Protein AF-S4MCI7-F1 (afdb_monomer_lite)

Organism: NCBI:txid1283301

pLDDT: mean 94.71, std 3.83, range [71.88, 98.25]

Secondary structure (DSSP, 8-state):
-EEE--SSS--EEE------PPPHHHHHH----TTT--------GGGHHHHS-HHHHHHHHHHHHHHHHT--PPPEETTEE--

Foldseek 3Di:
DEWEDDDPDHTDDDDDDDPDDDDPVRVVVDDDPCVVDPDDDDDDLVCLPVVDPDLRNLLVNVVVVCVVVVVPDFYYYSSHGDD

Sequence (83 aa):
MDWVPGTGRPPLVAYLYDGGVLSEDELKAIRLQEEELLSWRLVPREELADYLPGAHSRRVLAALDVLANGSGTAELENGHRVS

Radius of gyration: 14.78 Å; chains: 1; bounding box: 33×28×39 Å

Structure (mmCIF, N/CA/C/O backbone):
data_AF-S4MCI7-F1
#
_entry.id   AF-S4MCI7-F1
#
loop_
_atom_site.group_PDB
_atom_site.id
_atom_site.type_symbol
_atom_site.label_atom_id
_atom_site.label_alt_id
_atom_site.label_comp_id
_atom_site.label_asym_id
_atom_site.label_entity_id
_atom_site.label_seq_id
_atom_site.pdbx_PDB_ins_code
_atom_site.Cartn_x
_atom_site.Cartn_y
_atom_site.Cartn_z
_atom_site.occupancy
_atom_site.B_iso_or_equiv
_atom_site.auth_seq_id
_atom_site.auth_comp_id
_atom_site.auth_asym_id
_atom_site.auth_atom_id
_atom_site.pdbx_PDB_model_num
ATOM 1 N N . MET A 1 1 ? 11.657 -0.549 -1.999 1.00 93.62 1 MET A N 1
ATOM 2 C CA . MET A 1 1 ? 11.775 0.570 -2.956 1.00 93.62 1 MET A CA 1
ATOM 3 C C . MET A 1 1 ? 11.465 0.017 -4.334 1.00 93.62 1 MET A C 1
ATOM 5 O O . MET A 1 1 ? 11.988 -1.039 -4.653 1.00 93.62 1 MET A O 1
ATOM 9 N N . ASP A 1 2 ? 10.568 0.647 -5.089 1.00 96.38 2 ASP A N 1
ATOM 10 C CA . ASP A 1 2 ? 10.166 0.196 -6.428 1.00 96.38 2 ASP A CA 1
ATOM 11 C C . ASP A 1 2 ? 10.450 1.279 -7.467 1.00 96.38 2 ASP A C 1
ATOM 13 O O . ASP A 1 2 ? 9.884 2.373 -7.392 1.00 96.38 2 ASP A O 1
ATOM 17 N N . TRP A 1 3 ? 11.321 0.970 -8.424 1.00 95.69 3 TRP A N 1
ATOM 18 C CA . TRP A 1 3 ? 11.596 1.818 -9.576 1.00 95.69 3 TRP A CA 1
ATOM 19 C C . TRP A 1 3 ? 10.541 1.597 -10.660 1.00 95.69 3 TRP A C 1
ATOM 21 O O . TRP A 1 3 ? 10.328 0.483 -11.135 1.00 95.69 3 TRP A O 1
ATOM 31 N N . VAL A 1 4 ? 9.869 2.672 -11.067 1.00 92.44 4 VAL A N 1
ATOM 32 C CA . VAL A 1 4 ? 8.781 2.632 -12.047 1.00 92.44 4 VAL A CA 1
ATOM 33 C C . VAL A 1 4 ? 9.123 3.564 -13.209 1.00 92.44 4 VAL A C 1
ATOM 35 O O . VAL A 1 4 ? 8.816 4.763 -13.150 1.00 92.44 4 VAL A O 1
ATOM 38 N N . PRO A 1 5 ? 9.751 3.052 -14.283 1.00 88.38 5 PRO A N 1
ATOM 39 C CA . PRO A 1 5 ? 9.911 3.816 -15.509 1.00 88.38 5 PRO A CA 1
ATOM 40 C C . PRO A 1 5 ? 8.541 4.199 -16.087 1.00 88.38 5 PRO A C 1
ATOM 42 O O . PRO A 1 5 ? 7.558 3.461 -15.995 1.00 88.38 5 PRO A O 1
ATOM 45 N N . GLY A 1 6 ? 8.458 5.388 -16.677 1.00 84.19 6 GLY A N 1
ATOM 46 C CA . GLY A 1 6 ? 7.248 5.893 -17.314 1.00 84.19 6 GLY A CA 1
ATOM 47 C C . GLY A 1 6 ? 7.493 6.228 -18.778 1.00 84.19 6 GLY A C 1
ATOM 48 O O . GLY A 1 6 ? 8.484 6.866 -19.116 1.00 84.19 6 GLY A O 1
ATOM 49 N N . THR A 1 7 ? 6.567 5.848 -19.656 1.00 84.12 7 THR A N 1
ATOM 50 C CA . THR A 1 7 ? 6.496 6.385 -21.021 1.00 84.12 7 THR A CA 1
ATOM 51 C C . THR A 1 7 ? 5.653 7.658 -21.000 1.00 84.12 7 THR A C 1
ATOM 53 O O . THR A 1 7 ? 4.507 7.618 -20.558 1.00 84.12 7 THR A O 1
ATOM 56 N N . GLY A 1 8 ? 6.198 8.789 -21.453 1.00 86.81 8 GLY A N 1
ATOM 57 C CA . GLY A 1 8 ? 5.457 10.061 -21.495 1.00 86.81 8 GLY A CA 1
ATOM 58 C C . GLY A 1 8 ? 5.258 10.743 -20.134 1.00 86.81 8 GLY A C 1
ATOM 59 O O . GLY A 1 8 ? 4.484 11.689 -20.031 1.00 86.81 8 GLY A O 1
ATOM 60 N N . ARG A 1 9 ? 5.961 10.286 -19.093 1.00 86.62 9 ARG A N 1
ATOM 61 C CA . ARG A 1 9 ? 6.057 10.940 -17.781 1.00 86.62 9 ARG A CA 1
ATOM 62 C C . ARG A 1 9 ? 7.440 10.682 -17.172 1.00 86.62 9 ARG A C 1
ATOM 64 O O . ARG A 1 9 ? 8.047 9.669 -17.524 1.00 86.62 9 ARG A O 1
ATOM 71 N N . PRO A 1 10 ? 7.932 11.537 -16.259 1.00 92.00 10 PRO A N 1
ATOM 72 C CA . PRO A 1 10 ? 9.149 11.251 -15.511 1.00 92.00 10 PRO A CA 1
ATOM 73 C C . PRO A 1 10 ? 9.056 9.904 -14.778 1.00 92.00 10 PRO A C 1
ATOM 75 O O . PRO A 1 10 ? 7.960 9.509 -14.361 1.00 92.00 10 PRO A O 1
ATOM 78 N N . PRO A 1 11 ? 10.180 9.190 -14.620 1.00 92.31 11 PRO A N 1
ATOM 79 C CA . PRO A 1 11 ? 10.197 7.966 -13.841 1.00 92.31 11 PRO A CA 1
ATOM 80 C C . PRO A 1 11 ? 9.940 8.262 -12.359 1.00 92.31 11 PRO A C 1
ATOM 82 O O . PRO A 1 11 ? 10.160 9.377 -11.881 1.00 92.31 11 PRO A O 1
ATOM 85 N N .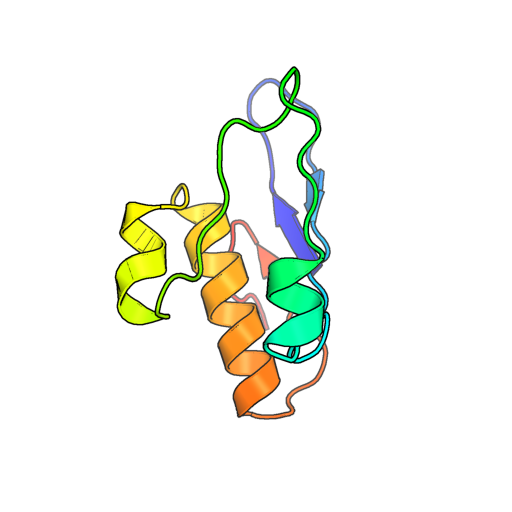 LEU A 1 12 ? 9.466 7.253 -11.634 1.00 93.31 12 LEU A N 1
ATOM 86 C CA . LEU A 1 12 ? 9.070 7.377 -10.235 1.00 93.31 12 LEU A CA 1
ATOM 87 C C . LEU A 1 12 ? 9.778 6.329 -9.385 1.00 93.31 12 LEU A C 1
ATOM 89 O O . LEU A 1 12 ? 10.022 5.210 -9.832 1.00 93.31 12 LEU A O 1
ATOM 93 N N . VAL A 1 13 ? 10.031 6.682 -8.129 1.00 94.88 13 VAL A N 1
ATOM 94 C CA . VAL A 1 13 ? 10.395 5.725 -7.085 1.00 94.88 13 VAL A CA 1
ATOM 95 C C . VAL A 1 13 ? 9.246 5.670 -6.089 1.00 94.88 13 VAL A C 1
ATOM 97 O O . VAL A 1 13 ? 8.854 6.701 -5.544 1.00 94.88 13 VAL A O 1
ATOM 100 N N . ALA A 1 14 ? 8.714 4.477 -5.842 1.00 94.88 14 ALA A N 1
ATOM 101 C CA . ALA A 1 14 ? 7.711 4.248 -4.814 1.00 94.88 14 ALA A CA 1
ATOM 102 C C . ALA A 1 14 ? 8.338 3.582 -3.581 1.00 94.88 14 ALA A C 1
ATOM 104 O O . ALA A 1 14 ? 9.062 2.586 -3.679 1.00 94.88 14 ALA A O 1
ATOM 105 N N . TYR A 1 15 ? 8.012 4.108 -2.405 1.00 95.75 15 TYR A N 1
ATOM 106 C CA . TYR A 1 15 ? 8.332 3.499 -1.119 1.00 95.75 15 TYR A CA 1
ATOM 107 C C . TYR A 1 15 ? 7.033 3.029 -0.476 1.00 95.75 15 TYR A C 1
ATOM 109 O O . TYR A 1 15 ? 6.050 3.767 -0.451 1.00 95.75 15 TYR A O 1
ATOM 117 N N . LEU A 1 16 ? 7.026 1.789 0.002 1.00 96.19 16 LEU A N 1
ATOM 118 C CA . LEU A 1 16 ? 5.913 1.206 0.737 1.00 96.19 16 LEU A CA 1
ATOM 119 C C . LEU A 1 16 ? 6.447 0.764 2.094 1.00 96.19 16 LEU A C 1
ATOM 121 O O . LEU A 1 16 ? 7.492 0.114 2.160 1.00 96.19 16 LEU A O 1
ATOM 125 N N . TYR A 1 17 ? 5.735 1.148 3.143 1.00 95.38 17 TYR A N 1
ATOM 126 C CA . TYR A 1 17 ? 6.079 0.873 4.529 1.00 95.38 17 TYR A CA 1
ATOM 127 C C . TYR A 1 17 ? 4.949 0.075 5.168 1.00 95.38 17 TYR A C 1
ATOM 129 O O . TYR A 1 17 ? 3.783 0.271 4.821 1.00 95.38 17 TYR A O 1
ATOM 137 N N . ASP A 1 18 ? 5.302 -0.806 6.099 1.00 95.44 18 ASP A N 1
ATOM 138 C CA . ASP A 1 18 ? 4.320 -1.413 6.987 1.00 95.44 18 ASP A CA 1
ATOM 139 C C . ASP A 1 18 ? 3.850 -0.361 8.001 1.00 95.44 18 ASP A C 1
ATOM 141 O O . ASP A 1 18 ? 4.656 0.194 8.750 1.00 95.44 18 ASP A O 1
ATOM 145 N N . GLY A 1 19 ? 2.553 -0.054 7.974 1.00 94.50 19 GLY A N 1
ATOM 146 C CA . GLY A 1 19 ? 1.912 0.881 8.899 1.00 94.50 19 GLY A CA 1
ATOM 147 C C . GLY A 1 19 ? 1.502 0.245 10.228 1.00 94.50 19 GLY A C 1
ATOM 148 O O . GLY A 1 19 ? 0.954 0.940 11.080 1.00 94.50 19 GLY A O 1
ATOM 149 N N . GLY A 1 20 ? 1.748 -1.056 10.405 1.00 94.81 20 GLY A N 1
ATOM 150 C CA . GLY A 1 20 ? 1.259 -1.835 11.532 1.00 94.81 20 GLY A CA 1
ATOM 151 C C . GLY A 1 20 ? -0.190 -2.291 11.351 1.00 94.81 20 GLY A C 1
ATOM 152 O O . GLY A 1 20 ? -0.823 -2.091 10.312 1.00 94.81 20 GLY A O 1
ATOM 153 N N . VAL A 1 21 ? -0.722 -2.935 12.391 1.00 95.88 21 VAL A N 1
ATOM 154 C CA . VAL A 1 21 ? -2.098 -3.443 12.415 1.00 95.88 21 VAL A CA 1
ATOM 155 C C . VAL A 1 21 ? -2.961 -2.509 13.250 1.00 95.88 21 VAL A C 1
ATOM 157 O O . VAL A 1 21 ? -2.694 -2.318 14.433 1.00 95.88 21 VAL A O 1
ATOM 160 N N . LEU A 1 22 ? -4.007 -1.961 12.631 1.00 96.69 22 LEU A N 1
ATOM 161 C CA . LEU A 1 22 ? -4.997 -1.137 13.317 1.00 96.69 22 LEU A CA 1
ATOM 162 C C . LEU A 1 22 ? -5.971 -2.008 14.115 1.00 96.69 22 LEU A C 1
ATOM 164 O O . LEU A 1 22 ? -6.459 -3.033 13.633 1.00 96.69 22 LEU A O 1
ATOM 168 N N . SER A 1 23 ? -6.286 -1.563 15.324 1.00 97.69 23 SER A N 1
ATOM 169 C CA . SER A 1 23 ? -7.382 -2.075 16.139 1.00 97.69 23 SER A CA 1
ATOM 170 C C . SER A 1 23 ? -8.747 -1.713 15.549 1.00 97.69 23 SER A C 1
ATOM 172 O O . SER A 1 23 ? -8.883 -0.840 14.690 1.00 97.69 23 SER A O 1
ATOM 174 N N . GLU A 1 24 ? -9.798 -2.363 16.043 1.00 97.69 24 GLU A N 1
ATOM 175 C CA . GLU A 1 24 ? -11.167 -2.076 15.614 1.00 97.69 24 GLU A CA 1
ATOM 176 C C . GLU A 1 24 ? -11.576 -0.615 15.881 1.00 97.69 24 GLU A C 1
ATOM 178 O O . GLU A 1 24 ? -12.246 0.005 15.054 1.00 97.69 24 GLU A O 1
ATOM 183 N N . ASP A 1 25 ? -11.147 -0.044 17.008 1.00 98.25 25 ASP A N 1
ATOM 184 C CA . ASP A 1 25 ? -11.456 1.343 17.361 1.00 98.25 25 ASP A CA 1
ATOM 185 C C . ASP A 1 25 ? -10.719 2.341 16.456 1.00 98.25 25 ASP A C 1
ATOM 187 O O . ASP A 1 25 ? -11.307 3.337 16.031 1.00 98.25 25 ASP A O 1
ATOM 191 N N . GLU A 1 26 ? -9.474 2.046 16.075 1.00 98.06 26 GLU A N 1
ATOM 192 C CA . GLU A 1 26 ? -8.723 2.848 15.100 1.00 98.06 26 GLU A CA 1
ATOM 193 C C . GLU A 1 26 ? -9.356 2.782 13.706 1.00 98.06 26 GLU A C 1
ATOM 195 O O . GLU A 1 26 ? -9.500 3.809 13.043 1.00 98.06 26 GLU A O 1
ATOM 200 N N . LEU A 1 27 ? -9.821 1.604 13.279 1.00 97.56 27 LEU A N 1
ATOM 201 C CA . LEU A 1 27 ? -10.557 1.449 12.021 1.00 97.56 27 LEU A CA 1
ATOM 202 C C . LEU A 1 27 ? -11.853 2.278 12.018 1.00 97.56 27 LEU A C 1
ATOM 204 O O . LEU A 1 27 ? -12.152 2.963 11.039 1.00 97.56 27 LEU A O 1
ATOM 208 N N . LYS A 1 28 ? -12.608 2.283 13.125 1.00 97.19 28 LYS A N 1
ATOM 209 C CA . LYS A 1 28 ? -13.818 3.117 13.290 1.00 97.19 28 LYS A CA 1
ATOM 210 C C . LYS A 1 28 ? -13.513 4.615 13.319 1.00 97.19 28 LYS A C 1
ATOM 212 O O . LYS A 1 28 ? -14.399 5.430 13.030 1.00 97.19 28 LYS A O 1
ATOM 217 N N . ALA A 1 29 ? -12.288 4.990 13.675 1.00 97.56 29 ALA A N 1
ATOM 218 C CA . ALA A 1 29 ? -11.838 6.373 13.704 1.00 97.56 29 ALA A CA 1
ATOM 219 C C . ALA A 1 29 ? -11.440 6.914 12.320 1.00 97.56 29 ALA A C 1
ATOM 221 O O . ALA A 1 29 ? -11.285 8.127 12.189 1.00 97.56 29 ALA A O 1
ATOM 222 N N . ILE A 1 30 ? -11.336 6.072 11.280 1.00 96.69 30 ILE A N 1
ATOM 223 C CA . ILE A 1 30 ? -11.038 6.528 9.915 1.00 96.69 30 ILE A CA 1
ATOM 224 C C . ILE A 1 30 ? -12.103 7.537 9.459 1.00 96.69 30 ILE A C 1
ATOM 226 O O . ILE A 1 30 ? -13.313 7.287 9.516 1.00 96.69 30 ILE A O 1
ATOM 230 N N . ARG A 1 31 ? -11.645 8.707 9.008 1.00 96.44 31 ARG A N 1
ATOM 231 C CA . ARG A 1 31 ? -12.463 9.763 8.403 1.00 96.44 31 ARG A CA 1
ATOM 232 C C . ARG A 1 31 ? -11.891 10.068 7.029 1.00 96.44 31 ARG A C 1
ATOM 234 O O . ARG A 1 31 ? -10.713 10.391 6.918 1.00 96.44 31 ARG A O 1
ATOM 241 N N . LEU A 1 32 ? -12.715 9.912 5.998 1.00 97.25 32 LEU A N 1
ATOM 242 C CA . LEU A 1 32 ? -12.326 10.214 4.626 1.00 97.25 32 LEU A CA 1
ATOM 243 C C . LEU A 1 32 ? -12.661 11.667 4.307 1.00 97.25 32 LEU A C 1
ATOM 245 O O . LEU A 1 32 ? -13.695 12.171 4.742 1.00 97.25 32 LEU A O 1
ATOM 249 N N . GLN A 1 33 ? -11.797 12.317 3.532 1.00 96.88 33 GLN A N 1
ATOM 250 C CA . GLN A 1 33 ? -12.160 13.552 2.854 1.00 96.88 33 GLN A CA 1
ATOM 251 C C . GLN A 1 33 ? -12.953 13.179 1.595 1.00 96.88 33 GLN A C 1
ATOM 253 O O . GLN A 1 33 ? -12.386 12.637 0.646 1.00 96.88 33 GLN A O 1
ATOM 258 N N . GLU A 1 34 ? -14.259 13.441 1.599 1.00 92.38 34 GLU A N 1
ATOM 259 C CA . GLU A 1 34 ? -15.189 12.939 0.576 1.00 92.38 34 GLU A CA 1
ATOM 260 C C . GLU A 1 34 ? -14.929 13.515 -0.826 1.00 92.38 34 GLU A C 1
ATOM 262 O O . GLU A 1 34 ? -15.269 12.876 -1.822 1.00 92.38 34 GLU A O 1
ATOM 267 N N . GLU A 1 35 ? -14.274 14.675 -0.936 1.00 96.44 35 GLU A N 1
ATOM 268 C CA . GLU A 1 35 ? -13.875 15.246 -2.228 1.00 96.44 35 GLU A CA 1
ATOM 269 C C . GLU A 1 35 ? -12.694 14.510 -2.885 1.00 96.44 35 GLU A C 1
ATOM 271 O O . GLU A 1 35 ? -12.491 14.642 -4.092 1.00 96.44 35 GLU A O 1
ATOM 276 N N . GLU A 1 36 ? -11.920 13.736 -2.119 1.00 95.94 36 GLU A N 1
ATOM 277 C CA . GLU A 1 36 ? -10.754 12.993 -2.616 1.00 95.94 36 GLU A CA 1
ATOM 278 C C . GLU A 1 36 ? -10.970 11.476 -2.608 1.00 95.94 36 GLU A C 1
ATOM 280 O O . GLU A 1 36 ? -10.519 10.777 -3.518 1.00 95.94 36 GLU A O 1
ATOM 285 N N . LEU A 1 37 ? -11.657 10.950 -1.587 1.00 96.56 37 LEU A N 1
ATOM 286 C CA . LEU A 1 37 ? -11.809 9.518 -1.339 1.00 96.56 37 LEU A CA 1
ATOM 287 C C . LEU A 1 37 ? -13.268 9.157 -1.058 1.00 96.56 37 LEU A C 1
ATOM 289 O O . LEU A 1 37 ? -13.868 9.611 -0.089 1.00 96.56 37 LEU A O 1
ATOM 293 N N . LEU A 1 38 ? -13.813 8.257 -1.877 1.00 94.56 38 LEU A N 1
ATOM 294 C CA . LEU A 1 38 ? -15.221 7.854 -1.799 1.00 94.56 38 LEU A CA 1
ATOM 295 C C . LEU A 1 38 ? -15.491 6.749 -0.771 1.00 94.56 38 LEU A C 1
ATOM 297 O O . LEU A 1 38 ? -16.593 6.640 -0.244 1.00 94.56 38 LEU A O 1
ATOM 301 N N . SER A 1 39 ? -14.524 5.860 -0.541 1.00 94.50 39 SER A N 1
ATOM 302 C CA . SER A 1 39 ? -14.680 4.732 0.380 1.00 94.50 39 SER A CA 1
ATOM 303 C C . SER A 1 39 ? -13.330 4.116 0.733 1.00 94.50 39 SER A C 1
ATOM 305 O O . SER A 1 39 ? -12.330 4.338 0.050 1.00 94.50 39 SER A O 1
ATOM 307 N N . TRP A 1 40 ? -13.318 3.315 1.796 1.00 96.12 40 TRP A N 1
ATOM 308 C CA . TRP A 1 40 ? -12.193 2.466 2.161 1.00 96.12 40 TRP A CA 1
ATOM 309 C C . TRP A 1 40 ? -12.709 1.082 2.550 1.00 96.12 40 TRP A C 1
ATOM 311 O O . TRP A 1 40 ? -13.871 0.919 2.932 1.00 96.12 40 TRP A O 1
ATOM 321 N N . ARG A 1 41 ? -11.841 0.077 2.441 1.00 95.88 41 ARG A N 1
ATOM 322 C CA . ARG A 1 41 ? -12.135 -1.284 2.888 1.00 95.88 41 ARG A CA 1
ATOM 323 C C . ARG A 1 41 ? -10.860 -2.042 3.227 1.00 95.88 41 ARG A C 1
ATOM 325 O O . ARG A 1 41 ? -9.794 -1.725 2.706 1.00 95.88 41 ARG A O 1
ATOM 332 N N . LEU A 1 42 ? -11.003 -3.085 4.039 1.00 96.94 42 LEU A N 1
ATOM 333 C CA . LEU A 1 42 ? -9.987 -4.125 4.178 1.00 96.94 42 LEU A CA 1
ATOM 334 C C . LEU A 1 42 ? -10.133 -5.115 3.017 1.00 96.94 42 LEU A C 1
ATOM 336 O O . LEU A 1 42 ? -11.253 -5.482 2.654 1.00 96.94 42 LEU A O 1
ATOM 340 N N . VAL A 1 43 ? -9.007 -5.514 2.429 1.00 97.06 43 VAL A N 1
ATOM 341 C CA . VAL A 1 43 ? -8.944 -6.435 1.287 1.00 97.06 43 VAL A CA 1
ATOM 342 C C . VAL A 1 43 ? -8.038 -7.603 1.672 1.00 97.06 43 VAL A C 1
ATOM 344 O O . VAL A 1 43 ? -6.907 -7.351 2.102 1.00 97.06 43 VAL A O 1
ATOM 347 N N . PRO A 1 44 ? -8.500 -8.861 1.555 1.00 96.38 44 PRO A N 1
ATOM 348 C CA . PRO A 1 44 ? -7.648 -10.010 1.812 1.00 96.38 44 PRO A CA 1
ATOM 349 C C . PRO A 1 44 ? -6.572 -10.126 0.725 1.00 96.38 44 PRO A C 1
ATOM 351 O O . PRO A 1 44 ? -6.729 -9.647 -0.400 1.00 96.38 44 PRO A O 1
ATOM 354 N N . ARG A 1 45 ? -5.442 -10.746 1.069 1.00 95.94 45 ARG A N 1
ATOM 355 C CA . ARG A 1 45 ? -4.236 -10.761 0.228 1.00 95.94 45 ARG A CA 1
ATOM 356 C C . ARG A 1 45 ? -4.512 -11.299 -1.181 1.00 95.94 45 ARG A C 1
ATOM 358 O O . ARG A 1 45 ? -3.987 -10.767 -2.156 1.00 95.94 45 ARG A O 1
ATOM 365 N N . GLU A 1 46 ? -5.308 -12.351 -1.273 1.00 96.44 46 GLU A N 1
ATOM 366 C CA . GLU A 1 46 ? -5.668 -13.059 -2.498 1.00 96.44 46 GLU A CA 1
ATOM 367 C C . GLU A 1 46 ? -6.511 -12.222 -3.471 1.00 96.44 46 GLU A C 1
ATOM 369 O O . GLU A 1 46 ? -6.449 -12.460 -4.673 1.00 96.44 46 GLU A O 1
ATOM 374 N N . GLU A 1 47 ? -7.223 -11.203 -2.983 1.00 97.31 47 GLU A N 1
ATOM 375 C CA . GLU A 1 47 ? -8.086 -10.339 -3.798 1.00 97.31 47 GLU A CA 1
ATOM 376 C C . GLU A 1 47 ? -7.382 -9.052 -4.260 1.00 97.31 47 GLU A C 1
ATOM 378 O O . GLU A 1 47 ? -7.935 -8.273 -5.032 1.00 97.31 47 GLU A O 1
ATOM 383 N N . LEU A 1 48 ? -6.146 -8.783 -3.821 1.00 96.19 48 LEU A N 1
ATOM 384 C CA . LEU A 1 48 ? -5.465 -7.509 -4.104 1.00 96.19 48 LEU A CA 1
ATOM 385 C C . LEU A 1 48 ? -5.341 -7.186 -5.600 1.00 96.19 48 LEU A C 1
ATOM 387 O O . LEU A 1 48 ? -5.307 -6.013 -5.975 1.00 96.19 48 LEU A O 1
ATOM 391 N N . ALA A 1 49 ? -5.242 -8.198 -6.462 1.00 95.56 49 ALA A N 1
ATOM 392 C CA . ALA A 1 49 ? -5.169 -8.014 -7.912 1.00 95.56 49 ALA A CA 1
ATOM 393 C C . ALA A 1 49 ? -6.474 -7.483 -8.530 1.00 95.56 49 ALA A C 1
ATOM 395 O O . ALA A 1 49 ? -6.417 -6.853 -9.584 1.00 95.56 49 ALA A O 1
ATOM 396 N N . ASP A 1 50 ? -7.611 -7.664 -7.857 1.00 97.06 50 ASP A N 1
ATOM 397 C CA . ASP A 1 50 ? -8.914 -7.187 -8.327 1.00 97.06 50 ASP A CA 1
ATOM 398 C C . ASP A 1 50 ? -9.131 -5.700 -8.006 1.00 97.06 50 ASP A C 1
ATOM 400 O O . ASP A 1 50 ? -9.901 -5.018 -8.682 1.00 97.06 50 ASP A O 1
ATOM 404 N N . TYR A 1 51 ? -8.421 -5.172 -7.001 1.00 96.12 51 TYR A N 1
ATOM 405 C CA . TYR A 1 51 ? -8.561 -3.785 -6.538 1.00 96.12 51 TYR A CA 1
ATOM 406 C C . TYR A 1 51 ? -7.393 -2.872 -6.931 1.00 96.12 51 TYR A C 1
ATOM 408 O O . TYR A 1 51 ? -7.549 -1.650 -6.928 1.00 96.12 51 TYR A O 1
ATOM 416 N N . LEU A 1 52 ? -6.218 -3.425 -7.258 1.00 95.25 52 LEU A N 1
ATOM 417 C CA . LEU A 1 52 ? -5.018 -2.646 -7.573 1.00 95.25 52 LEU A CA 1
ATOM 418 C C . LEU A 1 52 ? -4.504 -2.916 -8.995 1.00 95.25 52 LEU A C 1
ATOM 420 O O . LEU A 1 52 ? -4.321 -4.072 -9.377 1.00 95.25 52 LEU A O 1
ATOM 424 N N . PRO A 1 53 ? -4.134 -1.870 -9.764 1.00 91.56 53 PRO A N 1
ATOM 425 C CA . PRO A 1 53 ? -3.500 -2.046 -11.069 1.00 91.56 53 PRO A CA 1
ATOM 426 C C . PRO A 1 53 ? -2.195 -2.848 -10.963 1.00 91.56 53 PRO A C 1
ATOM 428 O O . PRO A 1 53 ? -1.424 -2.653 -10.025 1.00 91.56 53 PRO A O 1
ATOM 431 N N . GLY A 1 54 ? -1.895 -3.685 -11.961 1.00 91.81 54 GLY A N 1
ATOM 432 C CA . GLY A 1 54 ? -0.883 -4.754 -11.892 1.00 91.81 54 GLY A CA 1
ATOM 433 C C . GLY A 1 54 ? 0.416 -4.453 -11.126 1.00 91.81 54 GLY A C 1
ATOM 434 O O . GLY A 1 54 ? 0.751 -5.184 -10.198 1.00 91.81 54 GLY A O 1
ATOM 435 N N . ALA A 1 55 ? 1.146 -3.383 -11.465 1.00 91.88 55 ALA A N 1
ATOM 436 C CA . ALA A 1 55 ? 2.401 -3.048 -10.774 1.00 91.88 55 ALA A CA 1
ATOM 437 C C . ALA A 1 55 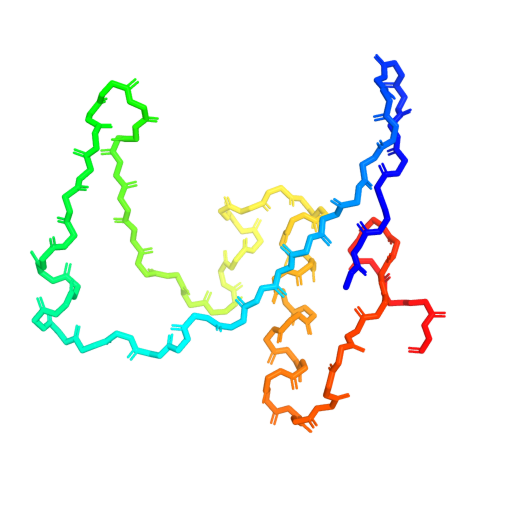? 2.201 -2.676 -9.290 1.00 91.88 55 ALA A C 1
ATOM 439 O O . ALA A 1 55 ? 3.034 -3.015 -8.454 1.00 91.88 55 ALA A O 1
ATOM 440 N N . HIS A 1 56 ? 1.082 -2.028 -8.948 1.00 93.75 56 HIS A N 1
ATOM 441 C CA . HIS A 1 56 ? 0.731 -1.696 -7.565 1.00 93.75 56 HIS A CA 1
ATOM 442 C C . HIS A 1 56 ? 0.400 -2.956 -6.769 1.00 93.75 56 HIS A C 1
ATOM 444 O O . HIS A 1 56 ? 0.925 -3.125 -5.673 1.00 93.75 56 HIS A O 1
ATOM 450 N N . SER A 1 57 ? -0.402 -3.860 -7.343 1.00 96.94 57 SER A N 1
ATOM 451 C CA . SER A 1 57 ? -0.739 -5.136 -6.701 1.00 96.94 57 SER A CA 1
ATOM 452 C C . SER A 1 57 ? 0.521 -5.954 -6.399 1.00 96.94 57 SER A C 1
ATOM 454 O O . SER A 1 57 ? 0.752 -6.337 -5.253 1.00 96.94 57 SER A O 1
ATOM 456 N N . ARG A 1 58 ? 1.416 -6.118 -7.386 1.00 96.88 58 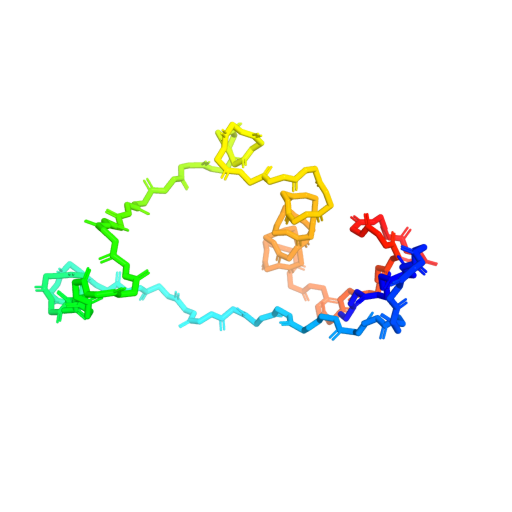ARG A N 1
ATOM 457 C CA . ARG A 1 58 ? 2.689 -6.830 -7.188 1.00 96.88 58 ARG A CA 1
ATOM 458 C C . ARG A 1 58 ? 3.571 -6.193 -6.114 1.00 96.88 58 ARG A C 1
ATOM 460 O O . ARG A 1 58 ? 4.129 -6.911 -5.290 1.00 96.88 58 ARG A O 1
ATOM 467 N N . ARG A 1 59 ? 3.660 -4.858 -6.081 1.00 97.12 59 ARG A N 1
ATOM 468 C CA . ARG A 1 59 ? 4.408 -4.131 -5.043 1.00 97.12 59 ARG A CA 1
ATOM 469 C C . ARG A 1 59 ? 3.863 -4.418 -3.645 1.00 97.12 59 ARG A C 1
ATOM 471 O O . ARG A 1 59 ? 4.650 -4.670 -2.737 1.00 97.12 59 ARG A O 1
ATOM 478 N N . VAL A 1 60 ? 2.541 -4.386 -3.471 1.00 97.25 60 VAL A N 1
ATOM 479 C CA . VAL A 1 60 ? 1.902 -4.677 -2.177 1.00 97.25 60 VAL A CA 1
ATOM 480 C C . VAL A 1 60 ? 2.124 -6.137 -1.782 1.00 97.25 60 VAL A C 1
ATOM 482 O O . VAL A 1 60 ? 2.512 -6.401 -0.648 1.00 97.25 60 VAL A O 1
ATOM 485 N N . LEU A 1 61 ? 1.972 -7.082 -2.714 1.00 97.19 61 LEU A N 1
ATOM 486 C CA . LEU A 1 61 ? 2.226 -8.504 -2.455 1.00 97.19 61 LEU A CA 1
ATOM 487 C C . LEU A 1 61 ? 3.674 -8.765 -2.019 1.00 97.19 61 LEU A C 1
ATOM 489 O O . LEU A 1 61 ? 3.886 -9.465 -1.029 1.00 97.19 61 LEU A O 1
ATOM 493 N N . ALA A 1 62 ? 4.648 -8.143 -2.689 1.00 97.06 62 ALA A N 1
ATOM 494 C CA . ALA A 1 62 ? 6.057 -8.243 -2.325 1.00 97.06 62 ALA A CA 1
ATOM 495 C C . ALA A 1 62 ? 6.352 -7.633 -0.943 1.00 97.06 62 ALA A C 1
ATOM 497 O O . ALA A 1 62 ? 7.131 -8.195 -0.178 1.00 97.06 62 ALA A O 1
ATOM 498 N N . ALA A 1 63 ? 5.721 -6.508 -0.590 1.00 96.50 63 ALA A N 1
ATOM 499 C CA . ALA A 1 63 ? 5.867 -5.914 0.741 1.00 96.50 63 ALA A CA 1
ATOM 500 C C . ALA A 1 63 ? 5.265 -6.799 1.843 1.00 96.50 63 ALA A C 1
ATOM 502 O O . ALA A 1 63 ? 5.857 -6.947 2.909 1.00 96.50 63 ALA A O 1
ATOM 503 N N . LEU A 1 64 ? 4.130 -7.442 1.572 1.00 96.62 64 LEU A N 1
ATOM 504 C CA . LEU A 1 64 ? 3.549 -8.425 2.481 1.00 96.62 64 LEU A CA 1
ATOM 505 C C . LEU A 1 64 ? 4.437 -9.677 2.618 1.00 96.62 64 LEU A C 1
ATOM 507 O O 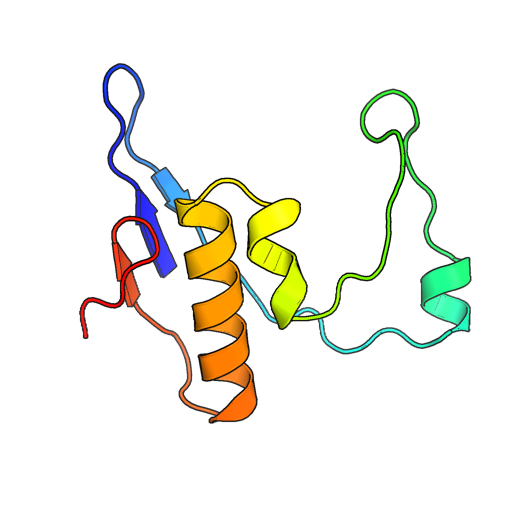. LEU A 1 64 ? 4.544 -10.217 3.714 1.00 96.62 64 LEU A O 1
ATOM 511 N N . ASP A 1 65 ? 5.114 -10.116 1.549 1.00 96.69 65 ASP A N 1
ATOM 512 C CA . ASP A 1 65 ? 6.098 -11.210 1.630 1.00 96.69 65 ASP A CA 1
ATOM 513 C C . ASP A 1 65 ? 7.311 -10.814 2.476 1.00 96.69 65 ASP A C 1
ATOM 515 O O . ASP A 1 65 ? 7.797 -11.602 3.285 1.00 96.69 65 ASP A O 1
ATOM 519 N N . VAL A 1 66 ? 7.799 -9.583 2.316 1.00 96.19 66 VAL A N 1
ATOM 520 C CA . VAL A 1 66 ? 8.856 -9.010 3.159 1.00 96.19 66 VAL A CA 1
ATOM 521 C C . VAL A 1 66 ? 8.448 -9.013 4.629 1.00 96.19 66 VAL A C 1
ATOM 523 O O . VAL A 1 66 ? 9.244 -9.435 5.469 1.00 96.19 66 VAL A O 1
ATOM 526 N N . LEU A 1 67 ? 7.225 -8.565 4.926 1.00 95.88 67 LEU A N 1
ATOM 527 C CA . LEU A 1 67 ? 6.694 -8.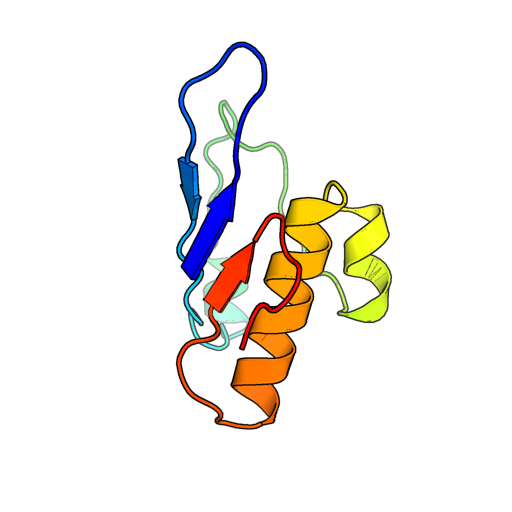497 6.283 1.00 95.88 67 LEU A CA 1
ATOM 528 C C . LEU A 1 67 ? 6.578 -9.894 6.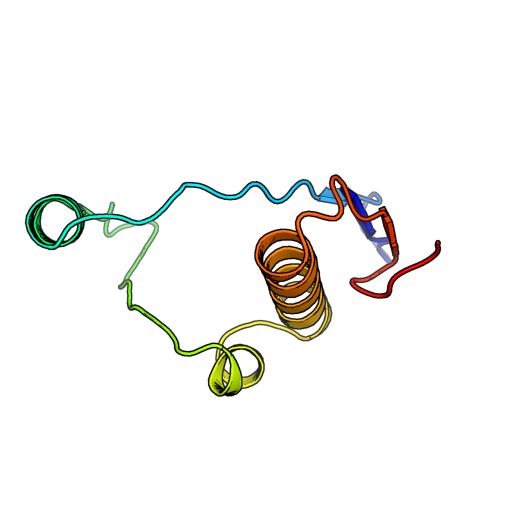902 1.00 95.88 67 LEU A C 1
ATOM 530 O O . LEU A 1 67 ? 7.062 -10.115 8.008 1.00 95.88 67 LEU A O 1
ATOM 534 N N . ALA A 1 68 ? 6.010 -10.852 6.165 1.00 96.12 68 ALA A N 1
ATOM 535 C CA . ALA A 1 68 ? 5.853 -12.231 6.626 1.00 96.12 68 ALA A CA 1
ATOM 536 C C . ALA A 1 68 ? 7.199 -12.926 6.894 1.00 96.12 68 ALA A C 1
ATOM 538 O O . ALA A 1 68 ? 7.318 -13.702 7.839 1.00 96.12 68 ALA A O 1
ATOM 539 N N . ASN A 1 69 ? 8.216 -12.634 6.081 1.00 95.31 69 ASN A N 1
ATOM 540 C CA . ASN A 1 69 ? 9.527 -13.278 6.165 1.00 95.31 69 ASN A CA 1
ATOM 541 C C . ASN A 1 69 ? 10.559 -12.486 6.987 1.00 95.31 69 ASN A C 1
ATOM 543 O O . ASN A 1 69 ? 11.703 -12.926 7.103 1.00 95.31 69 ASN A O 1
ATOM 547 N N . GLY A 1 70 ? 10.219 -11.295 7.492 1.00 93.75 70 GLY A N 1
ATOM 548 C CA . GLY A 1 70 ? 11.153 -10.421 8.213 1.00 93.75 70 GLY A CA 1
ATOM 549 C C . GLY A 1 70 ? 12.399 -10.034 7.403 1.00 93.75 70 GLY A C 1
ATOM 550 O O . GLY A 1 70 ? 13.468 -9.825 7.971 1.00 93.75 70 GLY A O 1
ATOM 551 N N . SER A 1 71 ? 12.297 -9.976 6.072 1.00 90.50 71 SER A N 1
ATOM 552 C CA . SER A 1 71 ? 13.463 -9.922 5.169 1.00 90.50 71 SER A CA 1
ATOM 553 C C . SER A 1 71 ? 14.054 -8.523 4.947 1.00 90.50 71 SER A C 1
ATOM 555 O O . SER A 1 71 ? 14.941 -8.363 4.111 1.00 90.50 71 SER A O 1
ATOM 557 N N . GLY A 1 72 ? 13.577 -7.505 5.668 1.00 90.38 72 GLY A N 1
ATOM 558 C CA . GLY A 1 72 ? 13.983 -6.114 5.453 1.00 90.38 72 GLY A CA 1
ATOM 559 C C . GLY A 1 72 ? 13.549 -5.568 4.086 1.00 90.38 72 GLY A C 1
ATOM 560 O O . GLY A 1 72 ? 12.670 -6.112 3.427 1.00 90.38 72 GLY A O 1
ATOM 561 N N . THR A 1 73 ? 14.132 -4.454 3.649 1.00 93.81 73 THR A N 1
ATOM 562 C CA . THR A 1 73 ? 13.709 -3.761 2.421 1.00 93.81 73 THR A CA 1
ATOM 563 C C . THR A 1 73 ? 13.874 -4.625 1.164 1.00 93.81 73 THR A C 1
ATOM 565 O O . THR A 1 73 ? 14.980 -5.055 0.856 1.00 93.81 73 THR A O 1
ATOM 568 N N . ALA A 1 74 ? 12.802 -4.790 0.380 1.00 96.19 74 ALA A N 1
ATOM 569 C CA . ALA A 1 74 ? 12.885 -5.326 -0.982 1.00 96.19 74 ALA A CA 1
ATOM 570 C C . ALA A 1 74 ? 13.128 -4.222 -2.021 1.00 96.19 74 ALA A C 1
ATOM 572 O O . ALA A 1 74 ? 12.531 -3.138 -1.952 1.00 96.19 74 ALA A O 1
ATOM 573 N N . GLU A 1 75 ? 13.958 -4.532 -3.014 1.00 97.12 75 GLU A N 1
ATOM 574 C CA . GLU A 1 75 ? 14.167 -3.725 -4.215 1.00 97.12 75 GLU A CA 1
ATOM 575 C C . GLU A 1 75 ? 13.366 -4.306 -5.378 1.00 97.12 75 GLU A C 1
ATOM 577 O O . GLU A 1 75 ? 13.426 -5.508 -5.655 1.00 97.12 75 GLU A O 1
ATOM 582 N N . LEU A 1 76 ? 12.588 -3.448 -6.035 1.00 97.44 76 LEU A N 1
ATOM 583 C CA . LEU A 1 76 ? 11.680 -3.825 -7.105 1.00 97.44 76 LEU A CA 1
ATOM 584 C C . LEU A 1 76 ? 11.872 -2.925 -8.334 1.00 97.44 76 LEU A C 1
ATOM 586 O O . LEU A 1 76 ? 12.239 -1.754 -8.214 1.00 97.44 76 LEU A O 1
ATOM 590 N N . GLU A 1 77 ? 11.549 -3.468 -9.502 1.00 96.50 77 GLU A N 1
ATOM 591 C CA . GLU A 1 77 ? 11.321 -2.725 -10.736 1.00 96.50 77 GLU A CA 1
ATOM 592 C C . GLU A 1 77 ? 9.949 -3.101 -11.311 1.00 96.50 77 GLU A C 1
ATOM 594 O O . GLU A 1 77 ? 9.659 -4.272 -11.569 1.00 96.50 77 GLU A O 1
ATOM 599 N N . ASN A 1 78 ? 9.071 -2.114 -11.506 1.00 94.50 78 ASN A N 1
ATOM 600 C CA . ASN A 1 78 ? 7.682 -2.320 -11.938 1.00 94.50 78 ASN A CA 1
ATOM 601 C C . ASN A 1 78 ? 6.917 -3.357 -11.082 1.00 94.50 78 ASN A C 1
ATOM 603 O O . ASN A 1 78 ? 6.068 -4.109 -11.585 1.00 94.50 78 ASN A O 1
ATOM 607 N N . GLY A 1 79 ? 7.223 -3.409 -9.784 1.00 95.50 79 GLY A N 1
ATOM 608 C CA . GLY A 1 79 ? 6.670 -4.374 -8.835 1.00 95.50 79 GLY A CA 1
ATOM 609 C C . GLY A 1 79 ? 7.274 -5.783 -8.914 1.00 95.50 79 GLY A C 1
ATOM 610 O O . GLY A 1 79 ? 6.793 -6.670 -8.218 1.00 95.50 79 GLY A O 1
ATOM 611 N N . HIS A 1 80 ? 8.296 -6.022 -9.738 1.00 96.06 80 HIS A N 1
ATOM 612 C CA . HIS A 1 80 ? 9.033 -7.288 -9.784 1.00 96.06 80 HIS A CA 1
ATOM 613 C C . HIS A 1 80 ? 10.320 -7.182 -8.977 1.00 96.06 80 HIS A C 1
ATOM 615 O O . HIS A 1 80 ? 11.015 -6.180 -9.062 1.00 96.06 80 HIS A O 1
ATOM 621 N N . ARG A 1 81 ? 10.653 -8.216 -8.206 1.00 94.56 81 ARG A N 1
ATOM 622 C CA . ARG A 1 81 ? 11.876 -8.234 -7.403 1.00 94.56 81 ARG A CA 1
ATOM 623 C C . ARG A 1 81 ? 13.117 -8.336 -8.291 1.00 94.56 81 ARG A C 1
ATOM 625 O O . ARG A 1 81 ? 13.117 -9.125 -9.233 1.00 94.56 81 ARG A O 1
ATOM 632 N N . VAL A 1 82 ? 14.145 -7.542 -7.986 1.00 93.56 82 VAL A N 1
ATOM 633 C CA . VAL A 1 82 ? 15.392 -7.465 -8.776 1.00 93.56 82 VAL A CA 1
ATOM 634 C C . VAL A 1 82 ? 16.646 -7.911 -8.007 1.00 93.56 82 VAL A C 1
ATOM 636 O O . VAL A 1 82 ? 17.737 -7.890 -8.574 1.00 93.56 82 VAL A O 1
ATOM 639 N N . SER A 1 83 ? 16.490 -8.371 -6.756 1.00 71.88 83 SER A N 1
ATOM 640 C CA . SER A 1 83 ? 17.551 -8.934 -5.903 1.00 71.88 83 SER A CA 1
ATOM 641 C C . SER A 1 83 ? 17.106 -10.114 -5.037 1.00 71.88 83 SER A C 1
ATOM 643 O O . SER A 1 83 ? 15.947 -10.128 -4.541 1.00 71.88 83 SER A O 1
#